Protein AF-A0A141RKK8-F1 (afdb_monomer_lite)

Foldseek 3Di:
DDDDDDDADPVNVLLVVVCVVVVDDDPVRSVVVVVVVVVVVVVD

Radius of gyration: 13.13 Å; chains: 1; bounding box: 27×14×42 Å

Sequence (44 aa):
MANKQVEISMAEWDVMNIIWDKKSVSANEIVVEIQKYKEVSDKT

Secondary structure (DSSP, 8-state):
-PPPP----HHHHHHHHHHHHHSS--HHHHHHHHHHHHHHHTT-

pLDDT: mean 86.93, std 11.29, range [52.09, 96.94]

Structure (mmCIF, N/CA/C/O backbone):
data_AF-A0A141RKK8-F1
#
_entry.id   AF-A0A141RKK8-F1
#
loop_
_atom_site.group_PDB
_atom_site.id
_atom_site.type_symbol
_atom_site.label_atom_id
_atom_site.label_alt_id
_atom_site.label_comp_id
_atom_site.label_asym_id
_atom_site.label_entity_id
_atom_site.label_seq_id
_atom_site.pdbx_PDB_ins_code
_atom_site.Cartn_x
_atom_site.Cartn_y
_atom_site.Cartn_z
_atom_site.occupancy
_atom_site.B_iso_or_equiv
_atom_site.auth_seq_id
_atom_site.auth_comp_id
_atom_site.auth_asym_id
_atom_site.auth_atom_id
_atom_site.pdbx_PDB_model_num
ATOM 1 N N . MET A 1 1 ? 20.616 -4.365 -21.451 1.00 64.69 1 MET A N 1
ATOM 2 C CA . MET A 1 1 ? 20.951 -3.386 -20.396 1.00 64.69 1 MET A CA 1
ATOM 3 C C . MET A 1 1 ? 20.360 -3.910 -19.105 1.00 64.69 1 MET A C 1
ATOM 5 O O . MET A 1 1 ? 19.159 -4.135 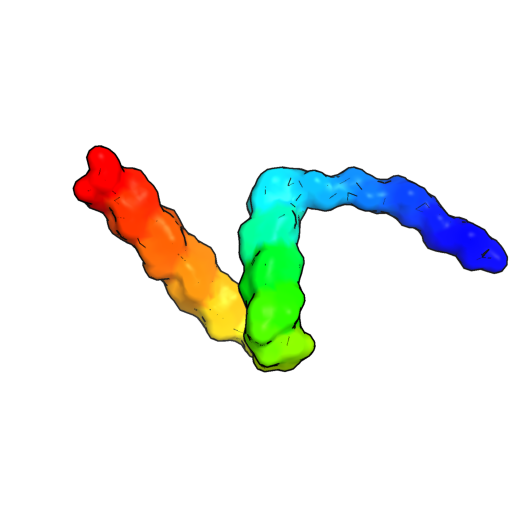-19.077 1.00 64.69 1 MET A O 1
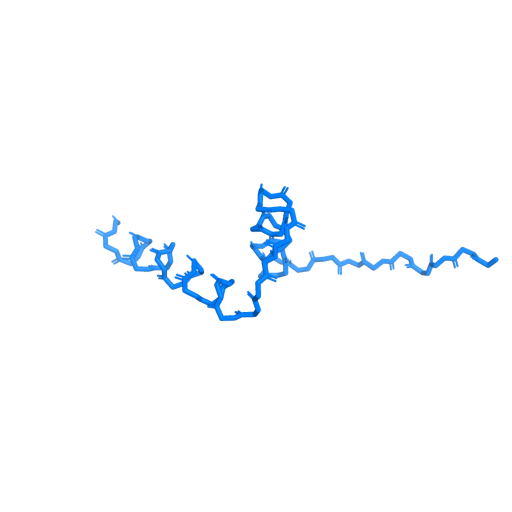ATOM 9 N N . ALA A 1 2 ? 21.184 -4.213 -18.102 1.00 73.56 2 ALA A N 1
ATOM 10 C CA . ALA A 1 2 ? 20.663 -4.547 -16.780 1.00 73.56 2 ALA A CA 1
ATOM 11 C C . ALA A 1 2 ? 20.203 -3.250 -16.107 1.00 73.56 2 ALA A C 1
ATOM 13 O O . ALA A 1 2 ? 20.901 -2.236 -16.195 1.00 73.56 2 ALA A O 1
ATOM 14 N N . ASN A 1 3 ? 19.032 -3.268 -15.472 1.00 81.19 3 ASN A N 1
ATOM 15 C CA . ASN A 1 3 ? 18.605 -2.142 -14.651 1.00 81.19 3 ASN A CA 1
ATOM 16 C C . ASN A 1 3 ? 19.578 -1.982 -13.480 1.00 81.19 3 ASN A C 1
ATOM 18 O O . ASN A 1 3 ? 20.106 -2.971 -12.966 1.00 81.19 3 ASN A O 1
ATOM 22 N N . LYS A 1 4 ? 19.830 -0.733 -13.072 1.00 85.38 4 LYS A N 1
ATOM 23 C CA . LYS A 1 4 ? 20.606 -0.467 -11.859 1.00 85.38 4 LYS A CA 1
ATOM 24 C C . LYS A 1 4 ? 19.918 -1.149 -10.679 1.00 85.38 4 LYS A C 1
ATOM 26 O O . LYS A 1 4 ? 18.692 -1.132 -10.593 1.00 85.38 4 LYS A O 1
ATOM 31 N N . GLN A 1 5 ? 20.710 -1.731 -9.787 1.00 82.94 5 GLN A N 1
ATOM 32 C CA . GLN A 1 5 ? 20.210 -2.182 -8.497 1.00 82.94 5 GLN A CA 1
ATOM 33 C C . GLN A 1 5 ? 19.687 -0.957 -7.739 1.00 82.94 5 GLN A C 1
ATOM 35 O O . GLN A 1 5 ? 20.397 0.041 -7.616 1.00 82.94 5 GLN A O 1
ATOM 40 N N . VAL A 1 6 ? 18.432 -1.023 -7.304 1.00 86.06 6 VAL A N 1
ATOM 41 C CA . VAL A 1 6 ? 17.769 0.036 -6.539 1.00 86.06 6 VAL A CA 1
ATOM 42 C C . VAL A 1 6 ? 17.573 -0.490 -5.127 1.00 86.06 6 VAL A C 1
ATOM 44 O O . VAL A 1 6 ? 17.022 -1.575 -4.943 1.00 86.06 6 VAL A O 1
ATOM 47 N N . GLU A 1 7 ? 18.067 0.253 -4.143 1.00 91.00 7 GLU A N 1
ATOM 48 C CA . GLU A 1 7 ? 17.748 -0.006 -2.743 1.00 91.00 7 GLU A CA 1
ATOM 49 C C . GLU A 1 7 ? 16.318 0.452 -2.456 1.00 91.00 7 GLU A C 1
ATOM 51 O O . GLU A 1 7 ? 15.886 1.495 -2.943 1.00 91.00 7 GLU A O 1
ATOM 56 N N . ILE A 1 8 ? 15.591 -0.349 -1.681 1.00 92.50 8 ILE A N 1
ATOM 57 C CA . ILE A 1 8 ? 14.208 -0.083 -1.284 1.00 92.50 8 ILE A CA 1
ATOM 58 C C . ILE A 1 8 ? 14.240 0.326 0.186 1.00 92.50 8 ILE A C 1
ATOM 60 O O . ILE A 1 8 ? 14.688 -0.445 1.038 1.00 92.50 8 ILE A O 1
ATOM 64 N N . SER A 1 9 ? 13.786 1.540 0.485 1.00 94.19 9 SER A N 1
ATOM 65 C CA . SER A 1 9 ? 13.666 2.038 1.855 1.00 94.19 9 SER A CA 1
ATOM 66 C C . SER A 1 9 ? 12.581 1.290 2.634 1.00 94.19 9 SER A C 1
ATOM 68 O O . SER A 1 9 ? 11.692 0.663 2.062 1.00 94.19 9 SER A O 1
ATOM 70 N N . MET A 1 10 ? 12.611 1.386 3.965 1.00 90.19 10 MET A N 1
ATOM 71 C CA . MET A 1 10 ? 11.606 0.742 4.824 1.00 90.19 10 MET A CA 1
ATOM 72 C C . MET A 1 10 ? 10.169 1.180 4.492 1.00 90.19 10 MET A C 1
ATOM 74 O O . MET A 1 10 ? 9.273 0.348 4.442 1.00 90.19 10 MET A O 1
ATOM 78 N N . ALA A 1 11 ? 9.955 2.465 4.193 1.00 90.31 11 ALA A N 1
ATOM 79 C CA . ALA A 1 11 ? 8.631 2.969 3.822 1.00 90.31 11 ALA A CA 1
ATOM 80 C C . ALA A 1 11 ? 8.179 2.466 2.439 1.00 90.31 11 ALA A C 1
ATOM 82 O O . ALA A 1 11 ? 6.996 2.213 2.218 1.00 90.31 11 ALA A O 1
ATOM 83 N N . GLU A 1 12 ? 9.112 2.303 1.499 1.00 94.06 12 GLU A N 1
ATOM 84 C CA . GLU A 1 12 ? 8.806 1.708 0.195 1.00 94.06 12 GLU A CA 1
ATOM 85 C C . GLU A 1 12 ? 8.500 0.212 0.327 1.00 94.06 12 GLU A C 1
ATOM 87 O O . GLU A 1 12 ? 7.641 -0.295 -0.391 1.00 94.06 12 GLU A O 1
ATOM 92 N N . TRP A 1 13 ? 9.125 -0.488 1.277 1.00 94.56 13 TRP A N 1
ATOM 93 C CA . TRP A 1 13 ? 8.789 -1.876 1.592 1.00 94.56 13 TRP A CA 1
ATOM 94 C C . TRP A 1 13 ? 7.343 -2.045 2.061 1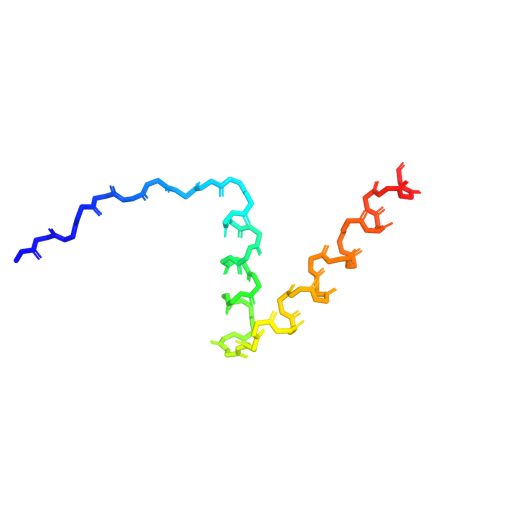.00 94.56 13 TRP A C 1
ATOM 96 O O . TRP A 1 13 ? 6.676 -2.970 1.597 1.00 94.56 13 TRP A O 1
ATOM 106 N N . ASP A 1 14 ? 6.830 -1.144 2.903 1.00 93.12 14 ASP A N 1
ATOM 107 C CA . ASP A 1 14 ? 5.426 -1.178 3.342 1.00 93.12 14 ASP A CA 1
ATOM 108 C C . ASP A 1 14 ? 4.465 -1.108 2.145 1.00 93.12 14 ASP A C 1
ATOM 110 O O . ASP A 1 14 ? 3.518 -1.890 2.037 1.00 93.12 14 ASP A O 1
ATOM 114 N N . VAL A 1 15 ? 4.757 -0.222 1.188 1.00 94.12 15 VAL A N 1
ATOM 115 C CA . VAL A 1 15 ? 3.990 -0.085 -0.058 1.00 94.12 15 VAL A CA 1
ATOM 116 C C . VAL A 1 15 ? 4.102 -1.344 -0.920 1.00 94.12 15 VAL A C 1
ATOM 118 O O . VAL A 1 15 ? 3.091 -1.863 -1.399 1.00 94.12 15 VAL A O 1
ATOM 121 N N . MET A 1 16 ? 5.320 -1.856 -1.118 1.00 95.00 16 MET A N 1
ATOM 122 C CA . MET A 1 16 ? 5.563 -3.027 -1.962 1.00 95.00 16 MET A CA 1
ATOM 123 C C . MET A 1 16 ? 4.886 -4.279 -1.407 1.00 95.00 16 MET A C 1
ATOM 125 O O . MET A 1 16 ? 4.338 -5.058 -2.186 1.00 95.00 16 MET A O 1
ATOM 129 N N . ASN A 1 17 ? 4.848 -4.444 -0.084 1.00 94.25 17 ASN A N 1
ATOM 130 C CA . ASN A 1 17 ? 4.145 -5.549 0.566 1.00 94.25 17 ASN A CA 1
ATOM 131 C C . ASN A 1 17 ? 2.634 -5.507 0.286 1.00 94.25 17 ASN A C 1
ATOM 133 O O . ASN A 1 17 ? 2.054 -6.535 -0.063 1.00 94.25 17 ASN A O 1
ATOM 137 N N . ILE A 1 18 ? 2.010 -4.323 0.337 1.00 94.69 18 ILE A N 1
ATOM 138 C CA . ILE A 1 18 ? 0.582 -4.150 0.007 1.00 94.69 18 ILE A CA 1
ATOM 139 C C . ILE A 1 18 ? 0.310 -4.503 -1.461 1.00 94.69 18 ILE A C 1
ATOM 141 O O . ILE A 1 18 ? -0.664 -5.193 -1.768 1.00 94.69 18 ILE A O 1
ATOM 145 N N . ILE A 1 19 ? 1.177 -4.057 -2.377 1.00 95.81 19 ILE A N 1
ATOM 146 C CA . ILE A 1 19 ? 1.061 -4.381 -3.806 1.00 95.81 19 ILE A CA 1
ATOM 147 C C . ILE A 1 19 ? 1.190 -5.894 -4.025 1.00 95.81 19 ILE A C 1
ATOM 149 O O . ILE A 1 19 ? 0.428 -6.476 -4.801 1.00 95.81 19 ILE A O 1
ATOM 153 N N . TRP A 1 20 ? 2.127 -6.548 -3.334 1.00 95.75 20 TRP A N 1
ATOM 154 C CA . TRP A 1 20 ? 2.363 -7.985 -3.477 1.00 95.75 20 TRP A CA 1
ATOM 155 C C . TRP A 1 20 ? 1.184 -8.840 -3.020 1.00 95.75 20 TRP A C 1
ATOM 157 O O . TRP A 1 20 ? 0.866 -9.842 -3.679 1.00 95.75 20 TRP A O 1
ATOM 167 N N . ASP A 1 21 ? 0.567 -8.431 -1.911 1.00 94.88 21 ASP A N 1
ATOM 168 C CA . ASP A 1 21 ? -0.588 -9.083 -1.304 1.00 94.88 21 ASP A CA 1
ATOM 169 C C . ASP A 1 21 ? -1.836 -8.922 -2.184 1.00 94.88 21 ASP A C 1
ATOM 171 O O . ASP A 1 21 ? -2.451 -9.907 -2.595 1.00 94.88 21 ASP A O 1
ATOM 175 N N . LYS A 1 22 ? -2.147 -7.684 -2.593 1.00 91.75 22 LYS A N 1
ATOM 176 C CA . LYS A 1 22 ? -3.383 -7.367 -3.329 1.00 91.75 22 LYS A CA 1
ATOM 177 C C . LYS A 1 22 ? -3.302 -7.568 -4.841 1.00 91.75 22 LYS A C 1
ATOM 179 O O . LYS A 1 22 ? -4.337 -7.562 -5.502 1.00 91.75 22 LYS A O 1
ATOM 184 N N . LYS A 1 23 ? -2.103 -7.773 -5.404 1.00 84.50 23 LYS A N 1
ATOM 185 C CA . LYS A 1 23 ? -1.789 -7.914 -6.847 1.00 84.50 23 LYS A CA 1
ATOM 186 C C . LYS A 1 23 ? -2.065 -6.674 -7.699 1.00 84.50 23 LYS A C 1
ATOM 188 O O . LYS A 1 23 ? -1.219 -6.293 -8.502 1.00 84.50 23 LYS A O 1
ATOM 193 N N . SER A 1 24 ? -3.235 -6.064 -7.557 1.00 93.44 24 SER A N 1
ATOM 194 C CA . SER A 1 24 ? -3.632 -4.825 -8.214 1.00 93.44 24 SER A CA 1
ATOM 195 C C . SER A 1 24 ? -4.342 -3.951 -7.195 1.00 93.44 24 SER A C 1
ATOM 197 O O . SER A 1 24 ? -5.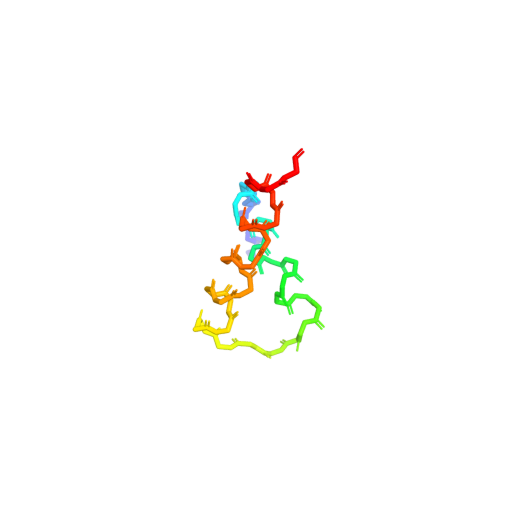281 -4.389 -6.537 1.00 93.44 24 SER A O 1
ATOM 199 N N . VAL A 1 25 ? -3.845 -2.734 -7.025 1.00 95.31 25 VAL A N 1
ATOM 200 C CA . VAL A 1 25 ? -4.285 -1.832 -5.968 1.00 95.31 25 VAL A CA 1
ATOM 201 C C . VAL A 1 25 ? -4.130 -0.395 -6.452 1.00 95.31 25 VAL A C 1
ATOM 203 O O . VAL A 1 25 ? -3.148 -0.049 -7.113 1.00 95.31 25 VAL A O 1
ATOM 206 N N . SER A 1 26 ? -5.120 0.443 -6.163 1.00 96.94 26 SER A N 1
ATOM 207 C CA . SER A 1 26 ? -5.064 1.877 -6.439 1.00 96.94 26 SER A CA 1
ATOM 208 C C . SER A 1 26 ? -4.236 2.613 -5.386 1.00 96.94 26 SER A C 1
ATOM 210 O O . SER A 1 26 ? -4.093 2.171 -4.246 1.00 96.94 26 SER A O 1
ATOM 212 N N . ALA A 1 27 ? -3.732 3.798 -5.733 1.00 95.62 27 ALA A N 1
ATOM 213 C CA . ALA A 1 27 ? -2.985 4.627 -4.786 1.00 95.62 27 ALA A CA 1
ATOM 214 C C . ALA A 1 27 ? -3.787 4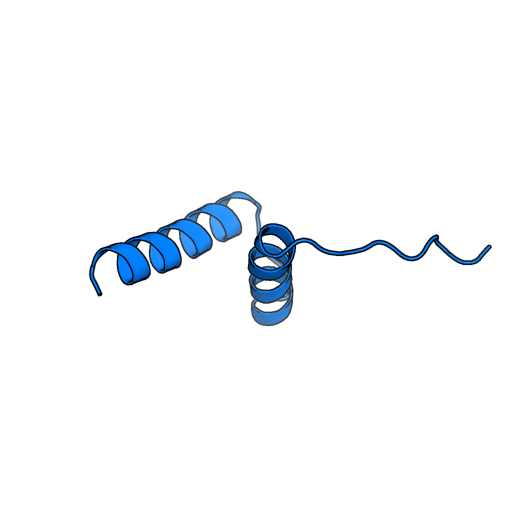.928 -3.503 1.00 95.62 27 ALA A C 1
ATOM 216 O O . ALA A 1 27 ? -3.233 4.897 -2.407 1.00 95.62 27 ALA A O 1
ATOM 217 N N . ASN A 1 28 ? -5.101 5.152 -3.620 1.00 96.75 28 ASN A N 1
ATOM 218 C CA . ASN A 1 28 ? -5.964 5.427 -2.468 1.00 96.75 28 ASN A CA 1
ATOM 219 C C . ASN A 1 28 ? -6.062 4.229 -1.518 1.00 96.75 28 ASN A C 1
ATOM 221 O O . ASN A 1 28 ? -6.040 4.402 -0.303 1.00 96.75 28 ASN A O 1
ATOM 225 N N . GLU A 1 29 ? -6.139 3.013 -2.055 1.00 95.25 29 GLU A N 1
ATOM 226 C CA . GLU A 1 29 ? -6.183 1.799 -1.237 1.00 95.25 29 GLU A CA 1
ATOM 227 C C . GLU A 1 29 ? -4.868 1.564 -0.488 1.00 95.25 29 GLU A C 1
ATOM 229 O O . GLU A 1 29 ? -4.902 1.135 0.664 1.00 95.25 29 GLU A O 1
ATOM 234 N N . ILE A 1 30 ? -3.723 1.894 -1.098 1.00 95.31 30 ILE A N 1
ATOM 235 C CA . ILE A 1 30 ? -2.416 1.852 -0.422 1.00 95.31 30 ILE A CA 1
ATOM 236 C C . ILE A 1 30 ? -2.400 2.832 0.756 1.00 95.31 30 ILE A C 1
ATOM 238 O O . ILE A 1 30 ? -2.017 2.455 1.862 1.00 95.31 30 ILE A O 1
ATOM 242 N N . VAL A 1 31 ? -2.851 4.075 0.543 1.00 94.62 31 VAL A N 1
ATOM 243 C CA . VAL A 1 31 ? -2.891 5.104 1.598 1.00 94.62 31 VAL A CA 1
ATOM 244 C C . VAL A 1 31 ? -3.750 4.651 2.778 1.00 94.62 31 VAL A C 1
ATOM 246 O O . VAL A 1 31 ? -3.301 4.729 3.921 1.00 94.62 31 VAL A O 1
ATOM 249 N N . VAL A 1 32 ? -4.952 4.138 2.504 1.00 95.25 32 VAL A N 1
ATOM 250 C CA . VAL A 1 32 ? -5.867 3.645 3.543 1.00 95.25 32 VAL A CA 1
ATOM 251 C C . VAL A 1 32 ? -5.243 2.493 4.330 1.00 95.25 32 VAL A C 1
ATOM 253 O O . VAL A 1 32 ? -5.374 2.445 5.552 1.00 95.25 32 VAL A O 1
ATOM 256 N N . GLU A 1 33 ? -4.551 1.570 3.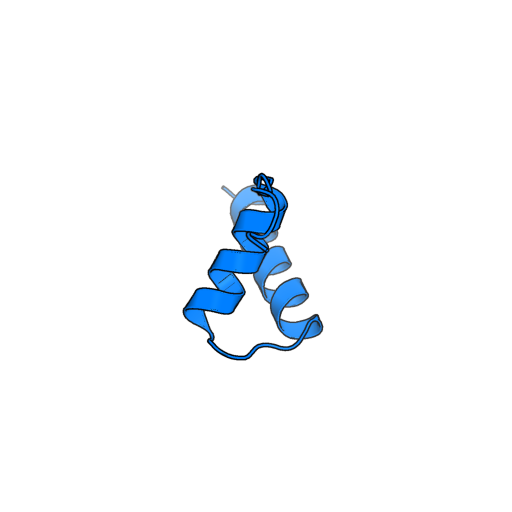663 1.00 93.12 33 GLU A N 1
ATOM 257 C CA . GLU A 1 33 ? -3.954 0.426 4.353 1.00 93.12 33 GLU A CA 1
ATOM 258 C C . GLU A 1 33 ? -2.783 0.836 5.252 1.00 93.12 33 GLU A C 1
ATOM 260 O O . GLU A 1 33 ? -2.717 0.416 6.407 1.00 93.12 33 GLU A O 1
ATOM 265 N N . ILE A 1 34 ? -1.911 1.729 4.774 1.00 93.25 34 ILE A N 1
ATOM 266 C CA . ILE A 1 34 ? -0.799 2.268 5.572 1.00 93.25 34 ILE A CA 1
ATOM 267 C C . ILE A 1 34 ? -1.320 3.008 6.810 1.00 93.25 34 ILE A C 1
ATOM 269 O O . ILE A 1 34 ? -0.757 2.866 7.897 1.00 93.25 34 ILE A O 1
ATOM 273 N N . GLN A 1 35 ? -2.400 3.785 6.672 1.00 91.06 35 GLN A N 1
ATOM 274 C CA . GLN A 1 35 ? -3.008 4.497 7.799 1.00 91.06 35 GLN A CA 1
ATOM 275 C C . GLN A 1 35 ? -3.517 3.538 8.878 1.00 91.06 35 GLN A C 1
ATOM 277 O O . GLN A 1 35 ? -3.237 3.762 10.052 1.00 91.06 35 GLN A O 1
ATOM 282 N N . LYS A 1 36 ? -4.172 2.432 8.499 1.00 89.81 36 LYS A N 1
ATOM 283 C CA . LYS A 1 36 ? -4.618 1.412 9.465 1.00 89.81 36 LYS A CA 1
ATOM 284 C C . LYS A 1 36 ? -3.454 0.818 10.255 1.00 89.81 36 LYS A C 1
ATOM 286 O O . LYS A 1 36 ? -3.557 0.688 11.470 1.00 89.81 36 LYS A O 1
ATOM 291 N N . TYR A 1 37 ? -2.351 0.470 9.588 1.00 79.94 37 TYR A N 1
ATOM 292 C CA . TYR A 1 37 ? -1.176 -0.080 10.271 1.00 79.94 37 TYR A CA 1
ATOM 293 C C . TYR A 1 37 ? -0.551 0.924 11.242 1.00 79.94 37 TYR A C 1
ATOM 295 O O . TYR A 1 37 ? -0.223 0.551 12.368 1.00 79.94 37 TYR A O 1
ATOM 303 N N . LYS A 1 38 ? -0.437 2.199 10.848 1.00 76.94 38 LYS A N 1
ATOM 304 C CA . LYS A 1 38 ? 0.057 3.258 11.741 1.00 76.94 38 LYS A CA 1
ATOM 305 C C . LYS A 1 38 ? -0.854 3.471 12.945 1.00 76.94 38 LYS A C 1
ATOM 307 O O . LYS A 1 38 ? -0.367 3.510 14.065 1.00 76.94 38 LYS A O 1
ATOM 312 N N . GLU A 1 39 ? -2.168 3.516 12.740 1.00 72.06 39 GLU A N 1
ATOM 313 C CA . GLU A 1 39 ? -3.124 3.658 13.842 1.00 72.06 39 GLU A CA 1
ATOM 314 C C . GLU A 1 39 ? -3.091 2.482 14.827 1.00 72.06 39 GLU A C 1
ATOM 316 O O . GLU A 1 39 ? -3.331 2.679 16.017 1.00 72.06 39 GLU A O 1
ATOM 321 N N . VAL A 1 40 ? -2.824 1.260 14.353 1.00 67.12 40 VAL A N 1
ATOM 322 C CA . VAL A 1 40 ? -2.613 0.094 15.225 1.00 67.12 40 VAL A CA 1
ATOM 323 C C . VAL A 1 40 ? -1.290 0.229 15.980 1.00 67.12 40 VAL A C 1
ATOM 325 O O . VAL A 1 40 ? -1.259 -0.002 17.187 1.00 67.12 40 VAL A O 1
ATOM 328 N N . SER A 1 41 ? -0.222 0.655 15.303 1.00 69.75 41 SER A N 1
ATOM 329 C CA . SER A 1 41 ? 1.087 0.875 15.927 1.00 69.75 41 SER A CA 1
ATOM 330 C C . SER A 1 41 ? 1.054 1.951 17.015 1.00 69.75 41 SER A C 1
ATOM 332 O O . SER A 1 41 ? 1.710 1.778 18.031 1.00 69.75 41 SER A O 1
ATOM 334 N N . ASP A 1 42 ? 0.299 3.036 16.833 1.00 64.00 42 ASP A N 1
ATOM 335 C CA . ASP A 1 42 ? 0.230 4.142 17.803 1.00 64.00 42 ASP A CA 1
ATOM 336 C C . ASP A 1 42 ? -0.597 3.796 19.057 1.00 64.00 42 ASP A C 1
ATOM 338 O O . ASP A 1 42 ? -0.526 4.492 20.071 1.00 64.00 42 ASP A O 1
ATOM 342 N N . LYS A 1 43 ? -1.417 2.739 18.993 1.00 62.75 43 LYS A N 1
ATOM 343 C CA . LYS A 1 43 ? -2.294 2.290 20.089 1.00 62.75 43 LYS A CA 1
ATOM 344 C C . LYS A 1 43 ? -1.712 1.141 20.918 1.00 62.75 43 LYS A C 1
ATOM 346 O O . LYS A 1 43 ? -2.363 0.738 21.884 1.00 62.75 43 LYS A O 1
ATOM 351 N N . THR A 1 44 ? -0.555 0.602 20.535 1.00 52.09 44 THR A N 1
ATOM 352 C CA . THR A 1 44 ? 0.074 -0.577 21.156 1.00 52.09 44 THR A CA 1
ATOM 353 C C . THR A 1 44 ? 1.356 -0.179 21.871 1.00 52.09 44 THR A C 1
ATOM 355 O O . THR A 1 44 ? 1.587 -0.707 22.981 1.00 52.09 44 THR A O 1
#